Protein AF-A0A2U3AAS0-F1 (afdb_monomer_lite)

Foldseek 3Di:
DDPLLVVLLCQLVVQQVVCVVVVHPRDSVVSLVVVCVVVVVCNVSSVSSSVVNVVVVVD

Radius of gyration: 10.95 Å; chains: 1; bounding box: 26×28×27 Å

pLDDT: mean 91.52, std 7.09, range [54.06, 96.94]

Structure (mmCIF, N/CA/C/O backbone):
data_AF-A0A2U3AAS0-F1
#
_entry.id   AF-A0A2U3AAS0-F1
#
loop_
_atom_site.group_PDB
_atom_site.id
_atom_site.type_symbol
_atom_site.label_atom_id
_atom_site.label_alt_id
_atom_site.label_comp_id
_atom_site.label_asym_id
_atom_site.label_entity_id
_atom_site.label_seq_id
_atom_site.pdbx_PDB_ins_code
_atom_site.Cartn_x
_atom_site.Cartn_y
_atom_site.Cartn_z
_atom_site.occupancy
_atom_site.B_iso_or_equiv
_atom_site.auth_seq_id
_atom_site.auth_comp_id
_atom_site.auth_asym_id
_atom_site.auth_atom_id
_atom_site.pdbx_PDB_model_num
ATOM 1 N N . MET A 1 1 ? -12.315 -6.828 6.466 1.00 69.56 1 MET A N 1
ATOM 2 C CA . MET A 1 1 ? -11.598 -5.669 5.887 1.00 69.56 1 MET A CA 1
ATOM 3 C C . MET A 1 1 ? -12.622 -4.569 5.629 1.00 69.56 1 MET A C 1
ATOM 5 O O . MET A 1 1 ? -13.711 -4.907 5.183 1.00 69.56 1 MET A O 1
ATOM 9 N N . THR A 1 2 ? -12.351 -3.311 5.990 1.00 88.81 2 THR A N 1
ATOM 10 C CA . THR A 1 2 ? -13.302 -2.195 5.798 1.00 88.81 2 THR A CA 1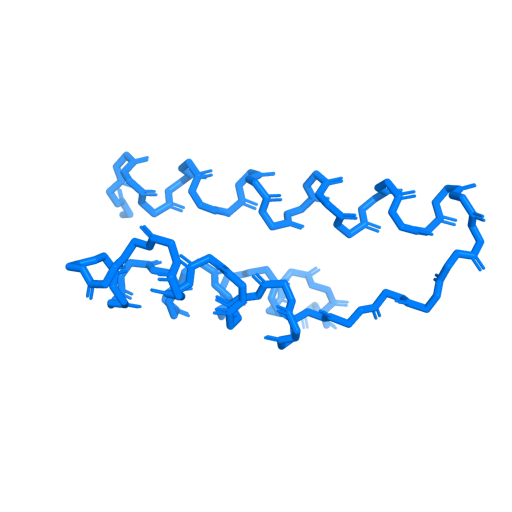
ATOM 11 C C . THR A 1 2 ? -13.165 -1.597 4.395 1.00 88.81 2 THR A C 1
ATOM 13 O O . THR A 1 2 ? -12.130 -1.761 3.748 1.00 88.81 2 THR A O 1
ATOM 16 N N . LYS A 1 3 ? -14.192 -0.871 3.929 1.00 91.94 3 LYS A N 1
ATOM 17 C CA . LYS A 1 3 ? -14.171 -0.177 2.627 1.00 91.94 3 LYS A CA 1
ATOM 18 C C . LYS A 1 3 ? -13.016 0.828 2.521 1.00 91.94 3 LYS A C 1
ATOM 20 O O . LYS A 1 3 ? -12.428 0.982 1.461 1.00 91.94 3 LYS A O 1
ATOM 25 N N . GLU A 1 4 ? -12.668 1.478 3.627 1.00 92.38 4 GLU A N 1
ATOM 26 C CA . GLU A 1 4 ? -11.556 2.431 3.695 1.00 92.38 4 GLU A CA 1
ATOM 27 C C . GLU A 1 4 ? -10.206 1.743 3.492 1.00 92.38 4 GLU A C 1
ATOM 29 O O . GLU A 1 4 ? -9.389 2.226 2.714 1.00 92.38 4 GLU A O 1
ATOM 34 N N . ILE A 1 5 ? -9.993 0.587 4.130 1.00 93.50 5 ILE A N 1
ATOM 35 C CA . ILE A 1 5 ? -8.767 -0.201 3.952 1.00 93.50 5 ILE A CA 1
ATOM 36 C C . ILE A 1 5 ? -8.641 -0.652 2.495 1.00 93.50 5 ILE A C 1
ATOM 38 O O . ILE A 1 5 ? -7.577 -0.483 1.914 1.00 93.50 5 ILE A O 1
ATOM 42 N N . ILE A 1 6 ? -9.723 -1.156 1.887 1.00 95.12 6 ILE A N 1
ATOM 43 C CA . ILE A 1 6 ? -9.729 -1.573 0.472 1.00 95.12 6 ILE A CA 1
ATOM 44 C C . ILE A 1 6 ? -9.354 -0.396 -0.440 1.00 95.12 6 ILE A C 1
ATOM 46 O O . ILE A 1 6 ? -8.454 -0.528 -1.263 1.00 95.12 6 ILE A O 1
ATOM 50 N N . ASN A 1 7 ? -9.950 0.782 -0.229 1.00 96.00 7 ASN A N 1
ATOM 51 C CA . ASN A 1 7 ? -9.607 1.981 -0.999 1.00 96.00 7 ASN A CA 1
ATOM 52 C C . ASN A 1 7 ? -8.120 2.357 -0.869 1.00 96.00 7 ASN A C 1
ATOM 54 O O . ASN A 1 7 ? -7.507 2.810 -1.834 1.00 96.00 7 ASN A O 1
ATOM 58 N N . PHE A 1 8 ? -7.526 2.223 0.322 1.00 96.94 8 PHE A N 1
ATOM 59 C CA . PHE A 1 8 ? -6.098 2.497 0.502 1.00 96.94 8 PHE A CA 1
ATOM 60 C C . PHE A 1 8 ? -5.213 1.413 -0.120 1.00 96.94 8 PHE A C 1
ATOM 62 O O . PHE A 1 8 ? -4.174 1.761 -0.675 1.00 96.94 8 PHE A O 1
ATOM 69 N N . VAL A 1 9 ? -5.627 0.142 -0.104 1.00 96.50 9 VAL A N 1
ATOM 70 C CA . VAL A 1 9 ? -4.934 -0.945 -0.818 1.00 96.50 9 VAL A CA 1
ATOM 71 C C . VAL A 1 9 ? -4.871 -0.633 -2.312 1.00 96.50 9 VAL A C 1
ATOM 73 O O . VAL A 1 9 ? -3.782 -0.621 -2.881 1.00 96.50 9 VAL A O 1
ATOM 76 N N . GLU A 1 10 ? -6.005 -0.287 -2.925 1.00 96.19 10 GLU A N 1
ATOM 77 C CA . GLU A 1 10 ? -6.076 0.064 -4.348 1.00 96.19 10 GLU A CA 1
ATOM 78 C C . GLU A 1 10 ? -5.205 1.283 -4.685 1.00 96.19 10 GLU A C 1
ATOM 80 O O . GLU A 1 10 ? -4.485 1.275 -5.682 1.00 96.19 10 GLU A O 1
ATOM 85 N N . LYS A 1 11 ? -5.205 2.319 -3.833 1.00 96.19 11 LYS A N 1
ATOM 86 C CA . LYS A 1 11 ? -4.346 3.503 -4.015 1.00 96.19 11 LYS A CA 1
ATOM 87 C C . LYS A 1 11 ? -2.859 3.165 -3.950 1.00 96.19 11 LYS A C 1
ATOM 89 O O . LYS A 1 11 ? -2.092 3.664 -4.770 1.00 96.19 11 LYS A O 1
ATOM 94 N N . ILE A 1 12 ? -2.450 2.347 -2.980 1.00 96.00 12 ILE A N 1
ATOM 95 C CA . ILE A 1 12 ? -1.050 1.940 -2.824 1.00 96.00 12 ILE A CA 1
ATOM 96 C C . ILE A 1 12 ? -0.618 1.094 -4.029 1.00 96.00 12 ILE A C 1
ATOM 98 O O . ILE A 1 12 ? 0.423 1.369 -4.619 1.00 96.00 12 ILE A O 1
ATOM 102 N N . GLN A 1 13 ? -1.430 0.116 -4.441 1.00 94.62 13 GLN A N 1
ATOM 103 C CA . GLN A 1 13 ? -1.146 -0.723 -5.610 1.00 94.62 13 GLN A CA 1
ATOM 104 C C . GLN A 1 13 ? -1.096 0.085 -6.908 1.00 94.62 13 GLN A C 1
ATOM 106 O O . GLN A 1 13 ? -0.192 -0.115 -7.715 1.00 94.62 13 GLN A O 1
ATOM 111 N N . GLY A 1 14 ? -2.027 1.021 -7.095 1.00 94.62 14 GLY A N 1
ATOM 112 C CA . GLY A 1 14 ? -2.047 1.899 -8.261 1.00 94.62 14 GLY A CA 1
ATOM 113 C C . GLY A 1 14 ? -0.781 2.748 -8.369 1.00 94.62 14 GLY A C 1
ATOM 114 O O . GLY A 1 14 ? -0.186 2.813 -9.442 1.00 94.62 14 GLY A O 1
ATOM 115 N N . GLN A 1 15 ? -0.329 3.341 -7.258 1.00 94.81 15 GLN A N 1
ATOM 116 C CA . GLN A 1 15 ? 0.900 4.136 -7.250 1.00 94.81 15 GLN A CA 1
ATOM 117 C C . GLN A 1 15 ? 2.142 3.276 -7.509 1.00 94.81 15 GLN A C 1
ATOM 119 O O . GLN A 1 15 ? 2.977 3.665 -8.316 1.00 94.81 15 GLN A O 1
ATOM 124 N N . LEU A 1 16 ? 2.237 2.090 -6.895 1.00 92.75 16 LEU A N 1
ATOM 125 C CA . LEU A 1 16 ? 3.334 1.153 -7.163 1.00 92.75 16 LEU A CA 1
ATOM 126 C C . LEU A 1 16 ? 3.427 0.806 -8.653 1.00 92.75 16 LEU A C 1
ATOM 128 O O . LEU A 1 16 ? 4.502 0.876 -9.239 1.00 92.75 16 LEU A O 1
ATOM 132 N N . MET A 1 17 ? 2.299 0.446 -9.271 1.00 91.75 17 MET A N 1
ATOM 133 C CA . MET A 1 17 ? 2.251 0.076 -10.688 1.00 91.75 17 MET A CA 1
ATOM 134 C C . MET A 1 17 ? 2.610 1.248 -11.599 1.00 91.75 17 MET A C 1
ATOM 136 O O . MET A 1 17 ? 3.305 1.054 -12.593 1.00 91.75 17 MET A O 1
ATOM 140 N N . PHE A 1 18 ? 2.161 2.456 -11.257 1.00 93.19 18 PHE A N 1
ATOM 141 C CA . PHE A 1 18 ? 2.524 3.667 -11.984 1.00 93.19 18 PHE A CA 1
ATOM 142 C C . PHE A 1 18 ? 4.031 3.939 -11.904 1.00 93.19 18 PHE A C 1
ATOM 144 O O . PHE A 1 18 ? 4.670 4.110 -12.937 1.00 93.19 18 PHE A O 1
ATOM 151 N N . ASP A 1 19 ? 4.612 3.907 -10.702 1.00 91.38 19 ASP A N 1
ATOM 152 C CA . ASP A 1 19 ? 6.044 4.151 -10.506 1.00 91.38 19 ASP A CA 1
ATOM 153 C C . ASP A 1 19 ? 6.892 3.121 -11.266 1.00 91.38 19 ASP A C 1
ATOM 155 O O . ASP A 1 19 ? 7.861 3.487 -11.929 1.00 91.38 19 ASP A O 1
ATOM 159 N N . LEU A 1 20 ? 6.486 1.846 -11.239 1.00 88.69 20 LEU A N 1
ATOM 160 C CA . LEU A 1 20 ? 7.133 0.776 -12.003 1.00 88.69 20 LEU A CA 1
ATOM 161 C C . LEU A 1 20 ? 7.041 0.999 -13.519 1.00 88.69 20 LEU A C 1
ATOM 163 O O . LEU A 1 20 ? 8.023 0.776 -14.225 1.00 88.69 20 LEU A O 1
ATOM 167 N N . ALA A 1 21 ? 5.882 1.431 -14.024 1.00 91.81 21 ALA A N 1
ATOM 168 C CA . ALA A 1 21 ? 5.675 1.686 -15.449 1.00 91.81 21 ALA A CA 1
ATOM 169 C C . ALA A 1 21 ? 6.496 2.883 -15.958 1.00 91.81 21 ALA A C 1
ATOM 171 O O . ALA A 1 21 ? 7.011 2.841 -17.073 1.00 91.81 21 ALA A O 1
ATOM 172 N N . GLU A 1 22 ? 6.660 3.915 -15.130 1.00 92.44 22 GLU A N 1
ATOM 173 C CA . GLU A 1 22 ? 7.476 5.100 -15.426 1.00 92.44 22 GLU A CA 1
ATOM 174 C C . GLU A 1 22 ? 8.986 4.858 -15.225 1.00 92.44 22 GLU A C 1
ATOM 176 O O . GLU A 1 22 ? 9.801 5.735 -15.508 1.00 92.44 22 GLU A O 1
ATOM 181 N N . GLY A 1 23 ? 9.386 3.676 -14.738 1.00 86.25 23 GLY A N 1
ATOM 182 C CA . GLY A 1 23 ? 10.784 3.357 -14.433 1.00 86.25 23 GLY A CA 1
ATOM 183 C C . GLY A 1 23 ? 11.336 4.100 -13.211 1.00 86.25 23 GLY A C 1
ATOM 184 O O . GLY A 1 23 ? 12.553 4.196 -13.048 1.00 86.25 23 GLY A O 1
ATOM 185 N N . ASN A 1 24 ? 10.455 4.625 -12.358 1.00 84.88 24 ASN A N 1
ATOM 186 C CA . ASN A 1 24 ? 10.821 5.284 -11.112 1.00 84.88 24 ASN A CA 1
ATOM 187 C C . ASN A 1 24 ? 11.147 4.253 -10.024 1.00 84.88 24 ASN A C 1
ATOM 189 O O . ASN A 1 24 ? 10.646 3.126 -10.019 1.00 84.88 24 ASN A O 1
ATOM 193 N N . GLU A 1 25 ? 11.958 4.661 -9.046 1.00 82.12 25 GLU A N 1
ATOM 194 C CA . GLU A 1 25 ? 12.161 3.861 -7.841 1.00 82.12 25 GLU A CA 1
ATOM 195 C C . GLU A 1 25 ? 10.849 3.799 -7.047 1.0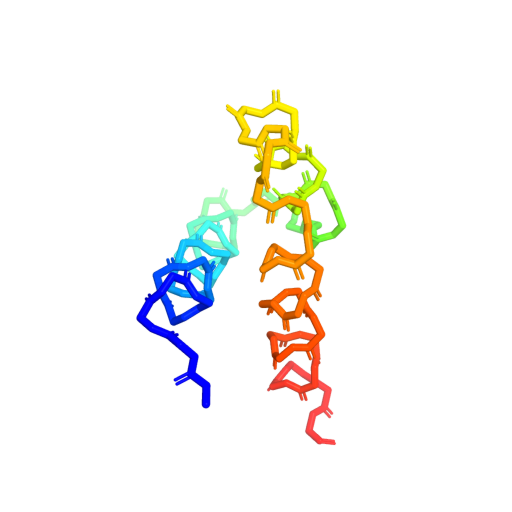0 82.12 25 GLU A C 1
ATOM 197 O O . GLU A 1 25 ? 10.384 4.791 -6.483 1.00 82.12 25 GLU A O 1
ATOM 202 N N . SER A 1 26 ? 10.235 2.617 -7.023 1.00 81.69 26 SER A N 1
ATOM 203 C CA . SER A 1 26 ? 8.983 2.390 -6.313 1.00 81.69 26 SER A CA 1
ATOM 204 C C . SER A 1 26 ? 9.262 1.957 -4.875 1.00 81.69 26 SER A C 1
ATOM 206 O O . SER A 1 26 ? 9.870 0.914 -4.633 1.00 81.69 26 SER A O 1
ATOM 208 N N . ASN A 1 27 ? 8.810 2.754 -3.903 1.00 89.50 27 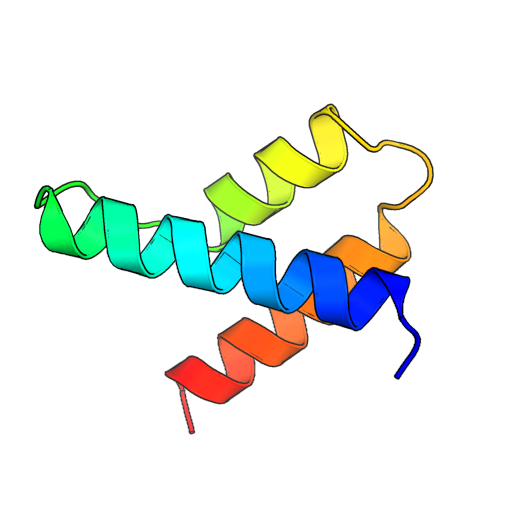ASN A N 1
ATOM 209 C CA . ASN A 1 27 ? 8.999 2.476 -2.481 1.00 89.50 27 ASN A CA 1
ATOM 210 C C . ASN A 1 27 ? 7.653 2.466 -1.742 1.00 89.50 27 ASN A C 1
ATOM 212 O O . ASN A 1 27 ? 7.028 3.505 -1.512 1.00 89.50 27 ASN A O 1
ATOM 216 N N . LEU A 1 28 ? 7.236 1.269 -1.321 1.00 91.50 28 LEU A N 1
ATOM 217 C CA . LEU A 1 28 ? 5.980 1.028 -0.611 1.00 91.50 28 LEU A CA 1
ATOM 218 C C . LEU A 1 28 ? 5.853 1.860 0.681 1.00 91.50 28 LEU A C 1
ATOM 220 O O . LEU A 1 28 ? 4.774 2.369 0.988 1.00 91.50 28 LEU A O 1
ATOM 224 N N . GLU A 1 29 ? 6.943 2.016 1.434 1.00 92.38 29 GLU A N 1
ATOM 225 C CA . GLU A 1 29 ? 6.961 2.793 2.677 1.00 92.38 29 GLU A CA 1
ATOM 226 C C . GLU A 1 29 ? 6.777 4.289 2.394 1.00 92.38 29 GLU A C 1
ATOM 228 O O . GLU A 1 29 ? 5.988 4.962 3.060 1.00 92.38 29 GLU A O 1
ATOM 233 N N . MET A 1 30 ? 7.435 4.804 1.352 1.00 94.06 30 MET A N 1
ATOM 234 C CA . MET A 1 30 ? 7.276 6.193 0.920 1.00 94.06 30 MET A CA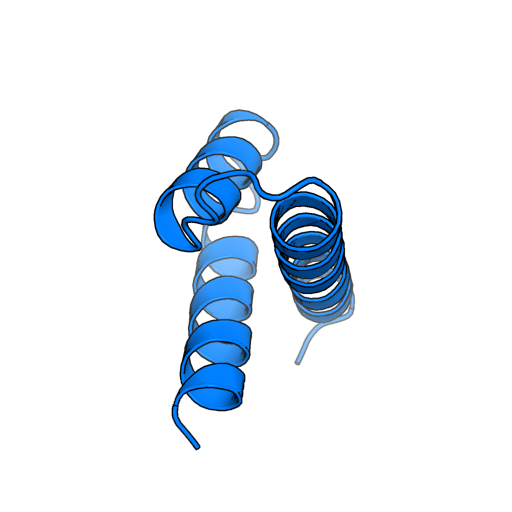 1
ATOM 235 C C . MET A 1 30 ? 5.827 6.493 0.509 1.00 94.06 30 MET A C 1
ATOM 237 O O . MET A 1 30 ? 5.264 7.514 0.911 1.00 94.06 30 MET A O 1
ATOM 241 N N . ILE A 1 31 ? 5.191 5.590 -0.244 1.00 94.81 31 ILE A N 1
ATOM 242 C CA . ILE A 1 31 ? 3.790 5.727 -0.667 1.00 94.81 31 ILE A CA 1
ATOM 243 C C . ILE A 1 31 ? 2.856 5.754 0.553 1.00 94.81 31 ILE A C 1
ATOM 245 O O . ILE A 1 31 ? 1.993 6.631 0.655 1.00 94.81 31 ILE A O 1
ATOM 249 N N . ALA A 1 32 ? 3.047 4.841 1.509 1.00 94.38 32 ALA A N 1
ATOM 250 C CA . ALA A 1 32 ? 2.246 4.800 2.731 1.00 94.38 32 ALA A CA 1
ATOM 251 C C . ALA A 1 32 ? 2.432 6.060 3.593 1.00 94.38 32 ALA A C 1
ATOM 253 O O . ALA A 1 32 ? 1.445 6.649 4.039 1.00 94.38 32 ALA A O 1
ATOM 254 N N . ASN A 1 33 ? 3.667 6.537 3.763 1.00 94.50 33 ASN A N 1
ATOM 255 C CA . ASN A 1 33 ? 3.957 7.765 4.507 1.00 94.50 33 ASN A CA 1
ATOM 256 C C . ASN A 1 33 ? 3.315 9.002 3.861 1.00 94.50 33 ASN A C 1
ATOM 258 O O . ASN A 1 33 ? 2.735 9.836 4.561 1.00 94.50 33 ASN A O 1
ATOM 262 N N . ASN A 1 34 ? 3.326 9.091 2.529 1.00 94.88 34 ASN A N 1
ATOM 263 C CA . ASN A 1 34 ? 2.638 10.157 1.799 1.00 94.88 34 ASN A CA 1
ATOM 264 C C . ASN A 1 34 ? 1.120 10.135 2.032 1.00 94.88 34 ASN A C 1
ATOM 266 O O . ASN A 1 34 ? 0.494 11.190 2.170 1.00 94.88 34 ASN A O 1
ATOM 270 N N . LEU A 1 35 ? 0.516 8.946 2.105 1.00 95.00 35 LEU A N 1
ATOM 271 C CA . LEU A 1 35 ? -0.903 8.801 2.426 1.00 95.00 35 LEU A CA 1
ATOM 272 C C . LEU A 1 35 ? -1.198 9.205 3.873 1.00 95.00 35 LEU A C 1
ATOM 274 O O . LEU A 1 35 ? -2.152 9.947 4.094 1.00 95.00 35 LEU A O 1
ATOM 278 N N . ILE A 1 36 ? -0.368 8.802 4.840 1.00 95.75 36 ILE A N 1
ATOM 279 C CA . ILE A 1 36 ? -0.522 9.179 6.257 1.00 95.75 36 ILE A CA 1
ATOM 280 C C . ILE A 1 36 ? -0.432 10.700 6.426 1.00 95.75 36 ILE A C 1
ATOM 282 O O . ILE A 1 36 ? -1.255 11.300 7.119 1.00 95.75 36 ILE A O 1
ATOM 286 N N . ALA A 1 37 ? 0.517 11.347 5.744 1.00 94.81 37 ALA A N 1
ATOM 287 C CA . ALA A 1 37 ? 0.672 12.799 5.787 1.00 94.81 37 ALA A CA 1
ATOM 288 C C . ALA A 1 37 ? -0.589 13.542 5.303 1.00 94.81 37 ALA A C 1
ATOM 290 O O . ALA A 1 37 ? -0.942 14.586 5.859 1.00 94.81 37 ALA A O 1
ATOM 291 N N . ARG A 1 38 ? -1.287 12.988 4.300 1.00 93.88 38 ARG A N 1
ATOM 292 C CA . ARG A 1 38 ? -2.529 13.541 3.724 1.00 93.88 38 ARG A CA 1
ATOM 293 C C . ARG A 1 38 ? -3.785 13.163 4.515 1.00 93.88 38 ARG A C 1
ATOM 295 O O . ARG A 1 38 ? -4.741 13.931 4.533 1.00 93.88 38 ARG A O 1
ATOM 302 N N . HIS A 1 39 ? -3.778 12.011 5.179 1.00 92.00 39 HIS A N 1
ATOM 303 C CA . HIS A 1 39 ? -4.930 11.413 5.855 1.00 92.00 39 HIS A CA 1
ATOM 304 C C . HIS A 1 39 ? -4.589 11.051 7.308 1.00 92.00 39 HIS A C 1
ATOM 306 O O . HIS A 1 39 ? -4.624 9.889 7.711 1.00 92.00 39 HIS A O 1
ATOM 312 N N . LYS A 1 40 ? -4.263 12.063 8.123 1.00 84.00 40 LYS A N 1
ATOM 313 C CA . LYS A 1 40 ? -3.768 11.874 9.503 1.00 84.00 40 LYS A CA 1
ATOM 314 C C . LYS A 1 40 ? -4.697 11.031 10.392 1.00 84.00 40 LYS A C 1
ATOM 316 O O . LYS A 1 40 ? -4.217 10.273 11.234 1.00 84.00 40 LYS A O 1
ATOM 321 N N . ASN A 1 41 ? -6.011 11.116 10.179 1.00 91.94 41 ASN A N 1
ATOM 322 C CA . ASN A 1 41 ? -7.005 10.361 10.952 1.00 91.94 41 ASN A CA 1
ATOM 323 C C . ASN A 1 41 ? -7.135 8.891 10.512 1.00 91.94 41 ASN A C 1
ATOM 325 O O . ASN A 1 41 ? -7.646 8.075 11.272 1.00 91.94 41 ASN A O 1
ATOM 329 N N . ASP A 1 42 ? -6.620 8.537 9.332 1.00 92.88 42 ASP A N 1
ATOM 330 C CA . ASP A 1 42 ? -6.748 7.203 8.733 1.00 92.88 42 ASP A CA 1
A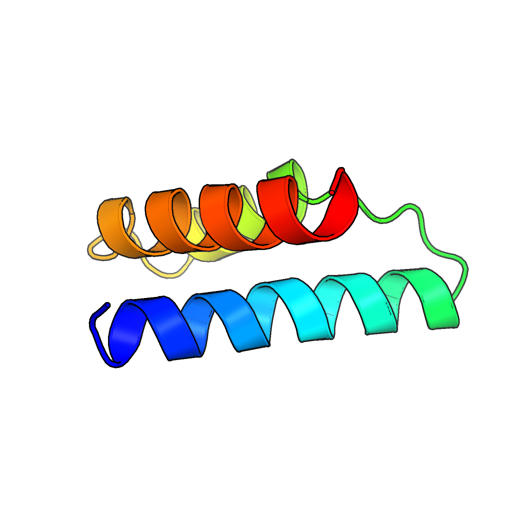TOM 331 C C . ASP A 1 42 ? -5.469 6.366 8.858 1.00 92.88 42 ASP A C 1
ATOM 333 O O . ASP A 1 42 ? -5.348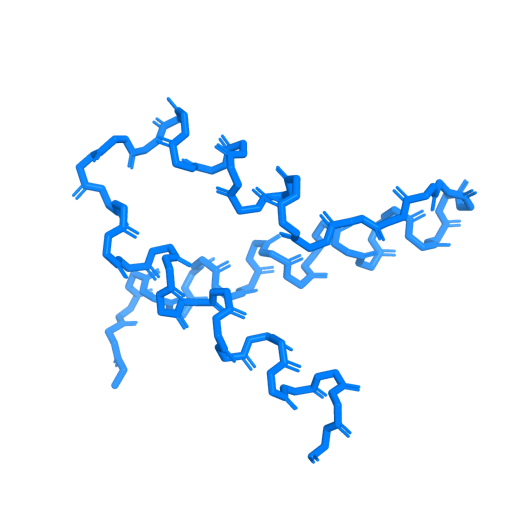 5.311 8.235 1.00 92.88 42 ASP A O 1
ATOM 337 N N . THR A 1 43 ? -4.515 6.806 9.687 1.00 94.19 43 THR A N 1
ATOM 338 C CA . THR A 1 43 ? -3.199 6.167 9.855 1.00 94.19 43 THR A CA 1
ATOM 339 C C . THR A 1 43 ? -3.310 4.654 10.053 1.00 94.19 43 THR A C 1
ATOM 341 O O . THR A 1 43 ? -2.618 3.886 9.391 1.00 94.19 43 THR A O 1
ATOM 344 N N . ARG A 1 44 ? -4.245 4.196 10.897 1.00 95.62 44 ARG A N 1
ATOM 345 C CA . ARG A 1 44 ? -4.465 2.763 11.147 1.00 95.62 44 ARG A CA 1
ATOM 346 C C . ARG A 1 44 ? -4.900 2.004 9.890 1.00 95.62 44 ARG A C 1
ATOM 348 O O . ARG A 1 44 ? -4.390 0.915 9.638 1.00 95.62 44 ARG A O 1
ATOM 355 N N . ASN A 1 45 ? -5.831 2.566 9.121 1.00 96.31 45 ASN A N 1
ATOM 356 C CA . ASN A 1 45 ? -6.329 1.951 7.891 1.00 96.31 45 ASN A CA 1
ATOM 357 C C . ASN A 1 45 ? -5.225 1.893 6.825 1.00 96.31 45 ASN A C 1
ATOM 359 O O . ASN A 1 45 ? -5.109 0.895 6.119 1.00 96.31 45 ASN A O 1
ATOM 363 N N . ILE A 1 46 ? -4.379 2.925 6.754 1.00 96.00 46 ILE A N 1
ATOM 364 C CA . ILE A 1 46 ? -3.251 2.997 5.818 1.00 96.00 46 ILE A CA 1
ATOM 365 C C . ILE A 1 46 ? -2.160 1.991 6.189 1.00 96.00 46 ILE A C 1
ATOM 367 O O . ILE A 1 46 ? -1.687 1.276 5.312 1.00 96.00 46 ILE A O 1
ATOM 371 N N . CYS A 1 47 ? -1.807 1.859 7.472 1.00 95.62 47 CYS A N 1
ATOM 372 C CA . CYS A 1 47 ? -0.877 0.823 7.931 1.00 95.62 47 CYS A CA 1
ATOM 373 C C . CYS A 1 47 ? -1.398 -0.587 7.618 1.00 95.62 47 CYS A C 1
ATOM 375 O O . CYS A 1 47 ? -0.644 -1.442 7.165 1.00 95.62 47 CYS A O 1
ATOM 377 N N . GLN A 1 48 ? -2.696 -0.838 7.814 1.00 95.94 48 GLN A N 1
ATOM 378 C CA . GLN A 1 48 ? -3.286 -2.130 7.459 1.00 95.94 48 GLN A CA 1
ATOM 379 C C . GLN A 1 48 ? -3.266 -2.379 5.948 1.00 95.94 48 GLN A C 1
ATOM 381 O O . GLN A 1 48 ? -2.950 -3.488 5.526 1.00 95.94 48 GLN A O 1
ATOM 386 N N . ALA A 1 49 ? -3.556 -1.364 5.133 1.00 96.75 49 ALA A N 1
ATOM 387 C CA . ALA A 1 49 ? -3.442 -1.463 3.683 1.00 96.75 49 ALA A CA 1
ATOM 388 C C . ALA A 1 49 ? -1.995 -1.728 3.234 1.00 96.75 49 ALA A C 1
ATOM 390 O O . ALA A 1 49 ? -1.770 -2.586 2.384 1.00 96.75 49 ALA A O 1
ATOM 391 N N . TYR A 1 50 ? -1.019 -1.055 3.848 1.00 96.31 50 TYR A N 1
ATOM 392 C CA . TYR A 1 50 ? 0.409 -1.288 3.626 1.00 96.31 50 TYR A CA 1
ATOM 393 C C . TYR A 1 50 ? 0.785 -2.756 3.869 1.00 96.31 50 TYR A C 1
ATOM 395 O O . TYR A 1 50 ? 1.374 -3.376 2.989 1.00 96.31 50 TYR A O 1
ATOM 403 N N . GLU A 1 51 ? 0.390 -3.342 5.005 1.00 95.62 51 GLU A N 1
ATOM 404 C CA . GLU A 1 51 ? 0.702 -4.747 5.311 1.00 95.62 51 GLU A CA 1
ATOM 405 C C . GLU A 1 51 ? 0.027 -5.723 4.336 1.00 95.62 51 GLU A C 1
ATOM 407 O O . GLU A 1 51 ? 0.620 -6.729 3.953 1.00 95.62 51 GLU A O 1
ATOM 412 N N . VAL A 1 52 ? -1.198 -5.429 3.888 1.00 95.38 52 VAL A N 1
ATOM 413 C CA . VAL A 1 52 ? -1.887 -6.244 2.873 1.00 95.38 52 VAL A CA 1
ATOM 414 C C . VAL A 1 52 ? -1.124 -6.229 1.547 1.00 95.38 52 VAL A C 1
ATOM 416 O O . VAL A 1 52 ? -0.893 -7.286 0.957 1.00 95.38 52 VAL A O 1
ATOM 419 N N . VAL A 1 53 ? -0.702 -5.050 1.081 1.00 94.38 53 VAL A N 1
ATOM 420 C CA . VAL A 1 53 ? 0.053 -4.927 -0.174 1.00 94.38 53 VAL A CA 1
ATOM 421 C C . VAL A 1 53 ? 1.435 -5.559 -0.042 1.00 94.38 53 VAL A C 1
ATOM 423 O O . VAL A 1 53 ? 1.837 -6.314 -0.921 1.00 94.38 53 VAL A O 1
ATOM 426 N N . LYS A 1 54 ? 2.133 -5.327 1.074 1.00 94.06 54 LYS A N 1
ATOM 427 C CA . LYS A 1 54 ? 3.434 -5.934 1.369 1.00 94.06 54 LYS A CA 1
ATOM 428 C C . LYS A 1 54 ? 3.378 -7.460 1.314 1.00 94.06 54 LYS A C 1
ATOM 430 O O . LYS A 1 54 ? 4.193 -8.060 0.622 1.00 94.06 54 LYS A O 1
ATOM 435 N N . HIS A 1 55 ? 2.409 -8.081 1.990 1.00 92.94 55 HIS A N 1
ATOM 436 C CA . HIS A 1 55 ? 2.226 -9.532 1.915 1.00 92.94 55 HIS A CA 1
ATOM 437 C C . HIS A 1 55 ? 1.910 -9.991 0.488 1.00 92.94 55 HIS A C 1
ATOM 439 O O . HIS A 1 55 ? 2.475 -10.975 0.033 1.00 92.94 55 HIS A O 1
ATOM 445 N N . SER A 1 56 ? 1.090 -9.240 -0.254 1.00 87.81 56 SER A N 1
ATOM 446 C CA . SER A 1 56 ? 0.758 -9.576 -1.648 1.00 87.81 56 SER A CA 1
ATOM 447 C C . SER A 1 56 ? 1.968 -9.535 -2.594 1.00 87.81 56 SER A C 1
ATOM 449 O O . SER A 1 56 ? 1.964 -10.229 -3.605 1.00 87.81 56 SER A O 1
ATOM 451 N N . LEU A 1 57 ? 2.987 -8.723 -2.292 1.00 84.69 57 LEU A N 1
ATOM 452 C CA . LEU A 1 57 ? 4.224 -8.637 -3.079 1.00 84.69 57 LEU A CA 1
ATOM 453 C C . LEU A 1 57 ? 5.226 -9.749 -2.747 1.00 84.69 57 LEU A C 1
ATOM 455 O O . LEU A 1 57 ? 6.023 -10.120 -3.605 1.00 84.69 57 LEU A O 1
ATOM 459 N N . ILE A 1 58 ? 5.220 -10.238 -1.506 1.00 77.38 58 ILE A N 1
ATOM 460 C CA . ILE A 1 58 ? 6.183 -11.237 -1.020 1.00 77.38 58 ILE A CA 1
ATOM 461 C C . ILE A 1 58 ? 5.668 -12.669 -1.251 1.00 77.38 58 ILE A C 1
ATOM 463 O O . ILE A 1 58 ? 6.487 -13.558 -1.484 1.00 77.38 58 ILE A O 1
ATOM 467 N N . GLY A 1 59 ? 4.343 -12.866 -1.280 1.00 54.06 59 GLY A N 1
ATOM 468 C CA . GLY A 1 59 ? 3.709 -14.185 -1.368 1.00 54.06 59 GLY A CA 1
ATOM 469 C C . GLY A 1 59 ? 3.559 -14.830 -0.000 1.00 54.06 59 GLY A C 1
ATOM 470 O O . GLY A 1 59 ? 4.594 -15.199 0.595 1.00 54.06 59 GLY A O 1
#

Sequence (59 aa):
MTKEIINFVEKIQGQLMFDLAEGNESNLEMIANNLIARHKNDTRNICQAYEVVKHSLIG

Secondary structure (DSSP, 8-state):
--HHHHHHHHHHHHHHHHHHHTT----HHHHHHHHHHH-GGGHHHHHHHHHHHHHHHH-

Organism: NCBI:txid1650